Protein AF-A0A951SW05-F1 (afdb_monomer_lite)

Radius of gyration: 19.98 Å; chains: 1; bounding box: 58×28×42 Å

Foldseek 3Di:
DDPDPPPPPVPPVPDFAAAPQPRDTDSDADPPRHDPVRVVVVVVVVVVVVVVVVCVVVVVVPPPPDD

Sequence (67 aa):
MRTLDKEKQKKNSNQICQCSGCGKKTTAIYQDDLCRECLAAKFQDIRNFIDETRSRIFSNGNINSVR

Structure (mmCIF, N/CA/C/O backbone):
data_AF-A0A951SW05-F1
#
_entry.id   AF-A0A951SW05-F1
#
loop_
_atom_site.group_PDB
_atom_site.id
_atom_site.type_symbol
_atom_site.label_atom_id
_atom_site.label_alt_id
_atom_site.label_comp_id
_atom_site.label_asym_id
_atom_site.label_entity_id
_atom_site.label_seq_id
_atom_site.pdbx_PDB_ins_code
_atom_site.Cartn_x
_atom_site.Cartn_y
_atom_site.Cartn_z
_atom_site.occupancy
_atom_site.B_iso_or_equiv
_atom_site.auth_seq_id
_atom_site.auth_comp_id
_atom_site.auth_asym_id
_atom_site.auth_atom_id
_atom_site.pdbx_PDB_model_num
ATOM 1 N N . MET A 1 1 ? -11.442 22.137 -17.490 1.00 39.84 1 MET A N 1
ATOM 2 C CA . MET A 1 1 ? -12.348 22.255 -16.328 1.00 39.84 1 MET A CA 1
ATOM 3 C C . MET A 1 1 ? -12.553 20.850 -15.763 1.00 39.84 1 MET A C 1
ATOM 5 O O . MET A 1 1 ? -13.256 20.067 -16.380 1.00 39.84 1 MET A O 1
ATOM 9 N N . ARG A 1 2 ? -11.840 20.469 -14.694 1.00 46.09 2 ARG A N 1
ATOM 10 C CA . ARG A 1 2 ? -12.074 19.207 -13.968 1.00 46.09 2 ARG A CA 1
ATOM 11 C C . ARG A 1 2 ? -12.538 19.602 -12.575 1.00 46.09 2 ARG A C 1
ATOM 13 O O . ARG A 1 2 ? -11.764 20.155 -11.801 1.00 46.09 2 ARG A O 1
ATOM 20 N N . THR A 1 3 ? -13.831 19.448 -12.336 1.00 41.06 3 THR A N 1
ATOM 21 C CA . THR A 1 3 ? -14.462 19.630 -11.032 1.00 41.06 3 THR A CA 1
ATOM 22 C C . THR A 1 3 ? -13.795 18.676 -10.055 1.00 41.06 3 THR A C 1
ATOM 24 O O . THR A 1 3 ? -13.916 17.467 -10.198 1.00 41.06 3 THR A O 1
ATOM 27 N N . LEU A 1 4 ? -13.033 19.236 -9.117 1.00 51.50 4 LEU A N 1
ATOM 28 C CA . LEU A 1 4 ? -12.504 18.521 -7.966 1.00 51.50 4 LEU A CA 1
ATOM 29 C C . LEU A 1 4 ? -13.700 17.960 -7.198 1.00 51.50 4 LEU A C 1
ATOM 31 O O . LEU A 1 4 ? -14.460 18.722 -6.593 1.00 51.50 4 LEU A O 1
ATOM 35 N N . ASP A 1 5 ? -13.882 16.645 -7.285 1.00 48.34 5 ASP A N 1
ATOM 36 C CA . ASP A 1 5 ? -14.783 15.880 -6.442 1.00 48.34 5 ASP A CA 1
ATOM 37 C C . ASP A 1 5 ? -14.523 16.262 -4.984 1.00 48.34 5 ASP A C 1
ATOM 39 O O . ASP A 1 5 ? -13.509 15.917 -4.376 1.00 48.34 5 ASP A O 1
ATOM 43 N N . LYS A 1 6 ? -15.452 17.045 -4.429 1.00 47.12 6 LYS A N 1
ATOM 44 C CA . LYS A 1 6 ? -15.612 17.229 -2.992 1.00 47.12 6 LYS A CA 1
ATOM 45 C C . LYS A 1 6 ? -15.976 15.862 -2.425 1.00 47.12 6 LYS A C 1
ATOM 47 O O . LYS A 1 6 ? -17.158 15.552 -2.262 1.00 47.12 6 LYS A O 1
ATOM 52 N N . GLU A 1 7 ? -14.968 15.053 -2.121 1.00 56.50 7 GLU A N 1
ATOM 53 C CA . GLU A 1 7 ? -15.140 13.871 -1.293 1.00 56.50 7 GLU A CA 1
ATOM 54 C C . GLU A 1 7 ? -15.700 14.340 0.049 1.00 56.50 7 GLU A C 1
ATOM 56 O O . GLU A 1 7 ? -15.030 14.958 0.883 1.00 56.50 7 GLU A O 1
ATOM 61 N N . LYS A 1 8 ? -17.005 14.111 0.208 1.00 50.59 8 LYS A N 1
ATOM 62 C CA . LYS A 1 8 ? -17.728 14.234 1.463 1.00 50.59 8 LYS A CA 1
ATOM 63 C C . LYS A 1 8 ? -16.967 13.410 2.497 1.00 50.59 8 LYS A C 1
ATOM 65 O O . LYS A 1 8 ? -17.168 12.204 2.589 1.00 50.59 8 LYS A O 1
ATOM 70 N N . GLN A 1 9 ? -16.158 14.068 3.325 1.00 57.88 9 GLN A N 1
ATOM 71 C CA . GLN A 1 9 ? -15.815 13.543 4.640 1.00 57.88 9 GLN A CA 1
ATOM 72 C C . GLN A 1 9 ? -17.135 13.400 5.394 1.00 57.88 9 GLN A C 1
ATOM 74 O O . GLN A 1 9 ? -17.643 14.351 5.992 1.00 57.88 9 GLN A O 1
ATOM 79 N N . LYS A 1 10 ? -17.745 12.221 5.291 1.00 55.19 10 LYS A N 1
ATOM 80 C CA . LYS A 1 10 ? -18.954 11.855 6.011 1.00 55.19 10 LYS A CA 1
ATOM 81 C C . LYS A 1 10 ? -18.532 11.681 7.470 1.00 55.19 10 LYS A C 1
ATOM 83 O O . LYS A 1 10 ? -18.289 10.575 7.931 1.00 55.19 10 LYS A O 1
ATOM 88 N N . LYS A 1 11 ? -18.370 12.802 8.181 1.00 51.47 11 LYS A N 1
ATOM 89 C CA . LYS A 1 11 ? -18.173 12.850 9.633 1.00 51.47 11 LYS A CA 1
ATOM 90 C C . LYS A 1 11 ? -19.477 12.404 10.288 1.00 51.47 11 LYS A C 1
ATOM 92 O O . LYS A 1 11 ? -20.279 13.224 10.716 1.00 51.47 11 LYS A O 1
ATOM 97 N N . ASN A 1 12 ? -19.729 11.100 10.281 1.00 51.16 12 ASN A N 1
ATOM 98 C CA . ASN A 1 12 ? -20.750 10.498 11.115 1.00 51.16 12 ASN A CA 1
ATOM 99 C C . ASN A 1 12 ? -20.033 9.997 12.366 1.00 51.16 12 ASN A C 1
ATOM 101 O O . ASN A 1 12 ? -19.381 8.957 12.348 1.00 51.16 12 ASN A O 1
ATOM 105 N N . SER A 1 13 ? -20.073 10.815 13.414 1.00 53.53 13 SER A N 1
ATOM 106 C CA . SER A 1 13 ? -19.189 10.774 14.583 1.00 53.53 13 SER A CA 1
ATOM 107 C C . SER A 1 13 ? -19.264 9.503 15.443 1.00 53.53 13 SER A C 1
ATOM 109 O O . SER A 1 13 ? -18.620 9.471 16.480 1.00 53.53 13 SER A O 1
ATOM 111 N N . ASN A 1 14 ? -19.997 8.463 15.028 1.00 60.09 14 ASN A N 1
ATOM 112 C CA . ASN A 1 14 ? -20.128 7.179 15.730 1.00 60.09 14 ASN A CA 1
ATOM 113 C C . ASN A 1 14 ? -20.093 5.945 14.801 1.00 60.09 14 ASN A C 1
ATOM 115 O O . ASN A 1 14 ? -20.403 4.840 15.247 1.00 60.09 14 ASN A O 1
ATOM 119 N N . GLN A 1 15 ? -19.744 6.086 13.516 1.00 71.81 15 GLN A N 1
ATOM 120 C CA . GLN A 1 15 ? -19.700 4.934 12.611 1.00 71.81 15 GLN A CA 1
ATOM 121 C C . GLN A 1 15 ? -18.320 4.265 12.662 1.00 71.81 15 GLN A C 1
ATOM 123 O O . GLN A 1 15 ? -17.320 4.830 12.226 1.00 71.81 15 GLN A O 1
ATOM 128 N N . ILE A 1 16 ? -18.264 3.057 13.231 1.00 83.06 16 ILE A N 1
ATOM 129 C CA . ILE A 1 16 ? -17.085 2.194 13.126 1.00 83.06 16 ILE A CA 1
ATOM 130 C C . ILE A 1 16 ? -17.064 1.636 11.704 1.00 83.06 16 ILE A C 1
ATOM 132 O O . ILE A 1 16 ? -17.915 0.830 11.331 1.00 83.06 16 ILE A O 1
ATOM 136 N N . CYS A 1 17 ? -16.086 2.066 10.923 1.00 85.44 17 CYS A N 1
ATOM 137 C CA . CYS A 1 17 ? -15.832 1.594 9.573 1.00 85.44 17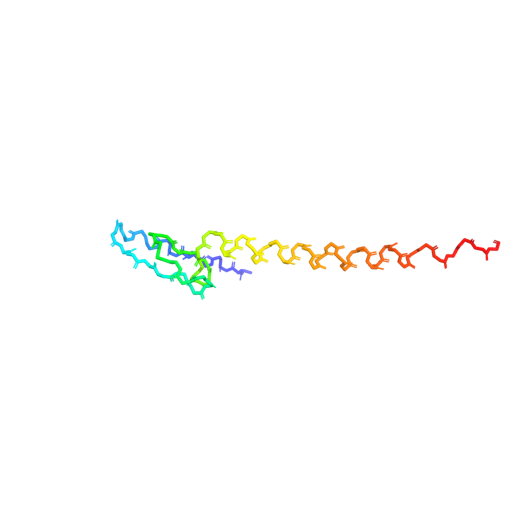 CYS A CA 1
ATOM 138 C C . CYS A 1 17 ? -14.750 0.510 9.582 1.00 85.44 17 CYS A C 1
ATOM 140 O O . CYS A 1 17 ? -13.951 0.430 10.513 1.00 85.44 17 CYS A O 1
ATOM 142 N N . GLN A 1 18 ? -14.690 -0.319 8.544 1.00 92.81 18 GLN A N 1
ATOM 143 C CA . GLN A 1 18 ? -13.666 -1.352 8.396 1.00 92.81 18 GLN A CA 1
ATOM 144 C C . GLN A 1 18 ? -12.771 -1.021 7.204 1.00 92.81 18 GLN A C 1
ATOM 146 O O . GLN A 1 18 ? -13.269 -0.742 6.121 1.00 92.81 18 GLN A O 1
ATOM 151 N N . CYS A 1 19 ? -11.455 -1.046 7.411 1.00 93.81 19 CYS A N 1
ATOM 152 C CA . CYS A 1 19 ? -10.481 -0.848 6.344 1.00 93.81 19 CYS A CA 1
ATOM 153 C C . CYS A 1 19 ? -10.485 -2.041 5.381 1.00 93.81 19 CYS A C 1
ATOM 155 O O . CYS A 1 19 ? -10.255 -3.171 5.816 1.00 93.81 19 CYS A O 1
ATOM 157 N N . SER A 1 20 ? -10.633 -1.789 4.082 1.00 93.38 20 SER A N 1
ATOM 158 C CA . SER A 1 20 ? -10.578 -2.831 3.045 1.00 93.38 20 SER A CA 1
ATOM 159 C C . SER A 1 20 ? -9.181 -3.438 2.865 1.00 93.38 20 SER A C 1
ATOM 161 O O . SER A 1 20 ? -9.057 -4.574 2.420 1.00 93.38 20 SER A O 1
ATOM 163 N N . GLY A 1 21 ? -8.119 -2.711 3.234 1.00 93.06 21 GLY A N 1
ATOM 164 C CA . GLY A 1 21 ? -6.733 -3.170 3.079 1.00 93.06 21 GLY A CA 1
ATOM 165 C C . GLY A 1 21 ? -6.236 -4.081 4.204 1.00 93.06 21 GLY A C 1
ATOM 166 O O . GLY A 1 21 ? -5.529 -5.046 3.944 1.00 93.06 21 GLY A O 1
ATOM 167 N N . CYS A 1 22 ? -6.591 -3.788 5.458 1.00 94.00 22 CYS A N 1
ATOM 168 C CA . CYS A 1 22 ? -6.090 -4.535 6.623 1.00 94.00 22 CYS A CA 1
ATOM 169 C C . CYS A 1 22 ? -7.182 -5.114 7.526 1.00 94.00 22 CYS A C 1
ATOM 171 O O . CYS A 1 22 ? -6.869 -5.731 8.540 1.00 94.00 22 CYS A O 1
ATOM 173 N N . GLY A 1 23 ? -8.461 -4.871 7.229 1.00 92.81 23 GLY A N 1
ATOM 174 C CA . GLY A 1 23 ? -9.586 -5.339 8.041 1.00 92.81 23 GLY A CA 1
ATOM 175 C C . GLY A 1 23 ? -9.740 -4.646 9.400 1.00 92.81 23 GLY A C 1
ATOM 176 O O . GLY A 1 23 ? -10.688 -4.945 10.126 1.00 92.81 23 GLY A O 1
ATOM 177 N N . LYS A 1 24 ? -8.852 -3.709 9.770 1.00 92.00 24 LYS A N 1
ATOM 178 C CA . LYS A 1 24 ? -8.956 -2.978 11.041 1.00 92.00 24 LYS A CA 1
ATOM 179 C C . LYS A 1 24 ? -10.225 -2.127 11.075 1.00 92.00 24 LYS A 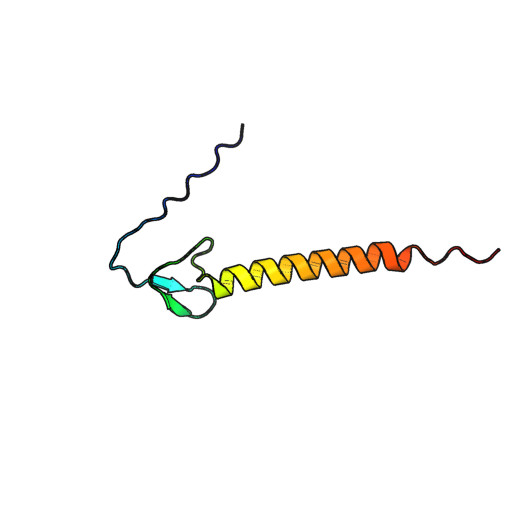C 1
ATOM 181 O O . LYS A 1 24 ? -10.547 -1.427 10.113 1.00 92.00 24 LYS A O 1
ATOM 186 N N . LYS A 1 25 ? -10.898 -2.138 12.226 1.00 91.12 25 LYS A N 1
ATOM 187 C CA . LYS A 1 25 ? -11.998 -1.225 12.542 1.00 91.12 25 LYS A CA 1
ATOM 188 C C . LYS A 1 25 ? -11.439 0.155 12.904 1.00 91.12 25 LYS A C 1
ATOM 190 O O . LYS A 1 25 ? -10.543 0.256 13.735 1.00 91.12 25 LYS A O 1
ATOM 195 N N . THR A 1 26 ? -11.947 1.206 12.274 1.00 86.69 26 THR A N 1
ATOM 196 C CA . THR A 1 26 ? -11.491 2.595 12.410 1.00 86.69 26 THR A CA 1
ATOM 197 C C . THR A 1 26 ? -12.687 3.540 12.403 1.00 86.69 26 THR A C 1
ATOM 199 O O . THR A 1 26 ? -13.711 3.263 11.788 1.00 86.69 26 THR A O 1
ATOM 202 N N . THR A 1 27 ? -12.569 4.675 13.081 1.00 84.25 27 THR A N 1
ATOM 203 C CA . THR A 1 27 ? -13.578 5.748 13.060 1.00 84.25 27 THR A CA 1
ATOM 204 C C . THR A 1 27 ? -13.462 6.639 11.822 1.00 84.25 27 THR A C 1
ATOM 206 O O . THR A 1 27 ? -14.327 7.474 11.570 1.00 84.25 27 THR A O 1
ATOM 209 N N . ALA A 1 28 ? -12.389 6.470 11.044 1.00 84.44 28 ALA A N 1
ATOM 210 C CA . ALA A 1 28 ? -12.137 7.197 9.810 1.00 84.44 28 ALA A CA 1
ATOM 211 C C . ALA A 1 28 ? -11.574 6.264 8.729 1.00 84.44 28 ALA A C 1
ATOM 213 O O . ALA A 1 28 ? -10.557 5.595 8.938 1.00 84.44 28 ALA A O 1
ATOM 214 N N . ILE A 1 29 ? -12.229 6.269 7.572 1.00 90.50 29 ILE A N 1
ATOM 215 C CA . ILE A 1 29 ? -11.756 5.690 6.311 1.00 90.50 29 ILE A CA 1
ATOM 216 C C . ILE A 1 29 ? -11.540 6.825 5.312 1.00 90.50 29 ILE A C 1
ATOM 218 O O . ILE A 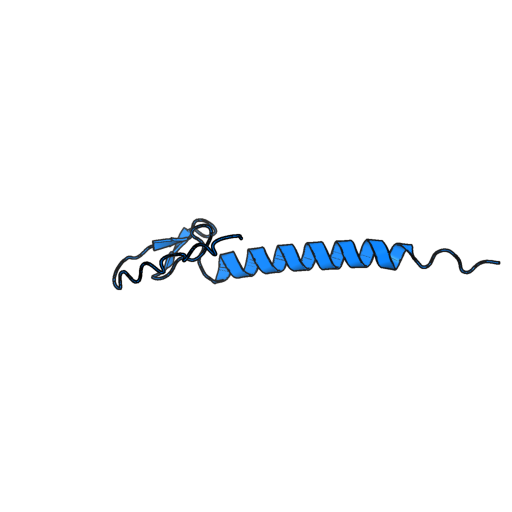1 29 ? -12.230 7.845 5.350 1.00 90.50 29 ILE A O 1
ATOM 222 N N . TYR A 1 30 ? -10.534 6.649 4.471 1.00 87.75 30 TYR A N 1
ATOM 223 C CA . TYR A 1 30 ? -10.111 7.584 3.439 1.00 87.75 30 TYR A CA 1
ATOM 224 C C . TYR A 1 30 ? -10.426 6.989 2.058 1.00 87.75 30 TYR A C 1
ATOM 226 O O . TYR A 1 30 ? -11.186 6.026 1.954 1.00 87.75 30 TYR A O 1
ATOM 234 N N . GLN A 1 31 ? -9.837 7.562 1.008 1.00 84.44 31 GLN A N 1
ATOM 235 C CA . GLN A 1 31 ? -9.931 7.057 -0.359 1.00 84.44 31 GLN A CA 1
ATOM 236 C C . GLN A 1 31 ? -9.649 5.542 -0.426 1.00 84.44 31 GLN A C 1
ATOM 238 O O . GLN A 1 31 ? -8.803 5.030 0.314 1.00 84.44 31 GLN A O 1
ATOM 243 N N . ASP A 1 32 ? -10.373 4.839 -1.302 1.00 85.75 32 ASP A N 1
ATOM 244 C CA . ASP A 1 32 ? -10.372 3.371 -1.443 1.00 85.75 32 ASP A CA 1
ATOM 245 C C . ASP A 1 32 ? -10.837 2.581 -0.195 1.00 85.75 32 ASP A C 1
ATOM 247 O O . ASP A 1 32 ? -10.456 1.422 -0.020 1.00 85.75 32 ASP A O 1
ATOM 251 N N . ASP A 1 33 ? -11.623 3.186 0.704 1.00 90.06 33 ASP A N 1
ATOM 252 C CA . ASP A 1 33 ? -12.056 2.570 1.974 1.00 90.06 33 ASP A CA 1
ATOM 253 C C . ASP A 1 33 ? -10.876 2.096 2.848 1.00 90.06 33 ASP A C 1
ATOM 255 O O . ASP A 1 33 ? -10.942 1.099 3.577 1.00 90.06 33 ASP A O 1
ATOM 259 N N . LEU A 1 34 ? -9.755 2.817 2.779 1.00 91.56 34 LEU A N 1
ATOM 260 C CA . LEU A 1 34 ? -8.537 2.491 3.513 1.00 91.56 34 LEU A CA 1
ATOM 261 C C . LEU A 1 34 ? -8.415 3.297 4.801 1.00 91.56 34 LEU A C 1
ATOM 263 O O . LEU A 1 34 ? -8.774 4.471 4.877 1.00 91.56 34 LEU A O 1
ATOM 267 N N . CYS A 1 35 ? -7.828 2.686 5.829 1.00 93.56 35 CYS A N 1
ATOM 268 C CA . CYS A 1 35 ? -7.318 3.440 6.965 1.00 93.56 35 CYS A CA 1
ATOM 269 C C . CYS A 1 35 ? -6.071 4.241 6.557 1.00 93.56 35 CYS A C 1
ATOM 271 O O . CYS A 1 35 ? -5.423 3.960 5.545 1.00 93.56 35 CYS A O 1
ATOM 273 N N . ARG A 1 36 ? -5.695 5.212 7.396 1.00 92.44 36 ARG A N 1
ATOM 274 C CA . ARG A 1 36 ? -4.528 6.076 7.169 1.00 92.44 36 ARG A CA 1
ATOM 275 C C . ARG A 1 36 ? -3.246 5.285 6.887 1.00 92.44 36 ARG A C 1
ATOM 277 O O . ARG A 1 36 ? -2.481 5.676 6.015 1.00 92.44 36 ARG A O 1
ATOM 284 N N . GLU A 1 37 ? -3.018 4.195 7.618 1.00 93.88 37 GLU A N 1
ATOM 285 C CA . GLU A 1 37 ? -1.825 3.350 7.467 1.00 93.88 37 GLU A CA 1
ATOM 286 C C . GLU A 1 37 ? -1.789 2.664 6.093 1.00 93.88 37 GLU A C 1
ATOM 288 O O . GLU A 1 37 ? -0.789 2.755 5.388 1.00 93.88 37 GLU A O 1
ATOM 293 N N . CYS A 1 38 ? -2.890 2.028 5.679 1.00 94.38 38 CYS A N 1
ATOM 294 C CA . CYS A 1 38 ? -2.968 1.348 4.383 1.00 94.38 38 CYS A CA 1
ATOM 295 C C . CYS A 1 38 ? -2.871 2.325 3.211 1.00 94.38 38 CYS A C 1
ATOM 297 O O . CYS A 1 38 ? -2.220 2.029 2.212 1.00 94.38 38 CYS A O 1
ATOM 299 N N . LEU A 1 39 ? -3.484 3.503 3.341 1.00 93.50 39 LEU A N 1
ATOM 300 C CA . LEU A 1 39 ? -3.364 4.542 2.329 1.00 93.50 39 LEU A CA 1
ATOM 301 C C . LEU A 1 39 ? -1.918 5.063 2.236 1.00 93.50 39 LEU A C 1
ATOM 303 O O . LEU A 1 39 ? -1.390 5.233 1.139 1.00 93.50 39 LEU A O 1
ATOM 307 N N . ALA A 1 40 ? -1.248 5.271 3.375 1.00 94.62 40 ALA A N 1
ATOM 308 C CA . ALA A 1 40 ? 0.153 5.690 3.404 1.00 94.62 40 ALA A CA 1
ATOM 309 C C . ALA A 1 40 ? 1.089 4.646 2.773 1.00 94.62 40 ALA A C 1
ATOM 311 O O . ALA A 1 40 ? 1.992 5.029 2.028 1.00 94.62 40 ALA A O 1
ATOM 312 N N . ALA A 1 41 ? 0.842 3.356 3.022 1.00 95.12 41 ALA A N 1
ATOM 313 C CA . ALA A 1 41 ? 1.584 2.259 2.405 1.00 95.12 41 ALA A CA 1
ATOM 314 C C . ALA A 1 41 ? 1.448 2.279 0.874 1.00 95.12 41 ALA A C 1
ATOM 316 O O . ALA A 1 41 ? 2.460 2.304 0.182 1.00 95.12 41 ALA A O 1
ATOM 317 N N . LYS A 1 42 ? 0.224 2.427 0.338 1.00 93.25 42 LYS A N 1
ATOM 318 C CA . LYS A 1 42 ? 0.014 2.584 -1.114 1.00 93.25 42 LYS A CA 1
ATOM 319 C C . LYS A 1 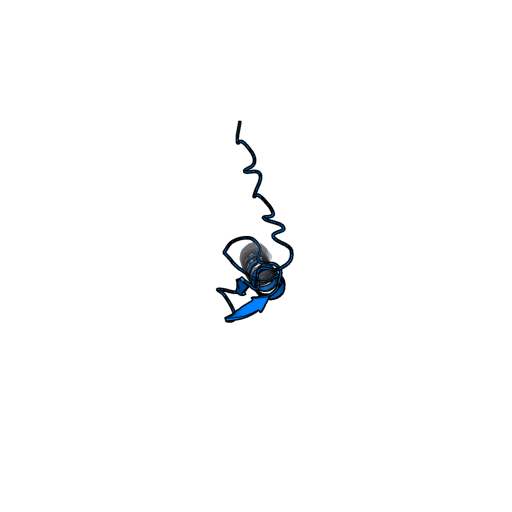42 ? 0.836 3.736 -1.704 1.00 93.25 42 LYS A C 1
ATOM 321 O O . LYS A 1 42 ? 1.495 3.574 -2.727 1.00 93.25 42 LYS A O 1
ATOM 326 N N . PHE A 1 43 ? 0.824 4.909 -1.067 1.00 94.31 43 PHE A N 1
ATOM 327 C CA . PHE A 1 43 ? 1.621 6.048 -1.540 1.00 94.31 43 PHE A CA 1
ATOM 328 C C . PHE A 1 43 ? 3.131 5.829 -1.408 1.00 94.31 43 PHE A C 1
ATOM 330 O O . PHE A 1 43 ? 3.911 6.448 -2.133 1.00 94.31 43 PHE A O 1
ATOM 337 N N . GLN A 1 44 ? 3.571 5.005 -0.461 1.00 96.31 44 GLN A N 1
ATOM 338 C CA . GLN A 1 44 ? 4.970 4.617 -0.345 1.00 96.31 44 GLN A CA 1
ATOM 339 C C . GLN A 1 44 ? 5.378 3.678 -1.481 1.00 96.31 44 GLN A C 1
ATOM 341 O O . GLN A 1 44 ? 6.402 3.930 -2.106 1.00 96.31 44 GLN A O 1
ATOM 346 N N . ASP A 1 45 ? 4.551 2.692 -1.822 1.00 95.12 45 ASP A N 1
ATOM 347 C CA . ASP A 1 45 ? 4.815 1.785 -2.944 1.00 95.12 45 ASP A CA 1
ATOM 348 C C . ASP A 1 45 ? 4.903 2.539 -4.275 1.00 95.12 45 ASP A C 1
ATOM 350 O O . ASP A 1 45 ? 5.824 2.317 -5.059 1.00 95.12 45 ASP A O 1
ATOM 354 N N . ILE A 1 46 ? 4.004 3.506 -4.502 1.00 94.81 46 ILE A N 1
ATOM 355 C CA . ILE A 1 46 ? 4.055 4.372 -5.690 1.00 94.81 46 ILE A CA 1
ATOM 356 C C . ILE A 1 46 ? 5.373 5.157 -5.737 1.00 94.81 46 ILE A C 1
ATOM 358 O O . ILE A 1 46 ? 6.005 5.234 -6.789 1.00 94.81 46 ILE A O 1
ATOM 362 N N . ARG A 1 47 ? 5.807 5.732 -4.607 1.00 95.38 47 ARG A N 1
ATOM 363 C CA . ARG A 1 47 ? 7.085 6.457 -4.531 1.00 95.38 47 ARG A CA 1
ATOM 364 C C . ARG A 1 47 ? 8.270 5.543 -4.820 1.00 95.38 47 ARG A C 1
ATOM 366 O O . ARG A 1 47 ? 9.099 5.906 -5.644 1.00 95.38 47 ARG A O 1
ATOM 373 N N . ASN A 1 48 ? 8.302 4.354 -4.223 1.00 95.81 48 ASN A N 1
ATOM 374 C CA . ASN A 1 48 ? 9.362 3.374 -4.453 1.00 95.81 48 ASN A CA 1
ATOM 375 C C . ASN A 1 48 ? 9.436 2.972 -5.929 1.00 95.81 48 ASN A C 1
ATOM 377 O O . ASN A 1 48 ? 10.514 2.980 -6.511 1.00 95.81 48 ASN A O 1
ATOM 381 N N . PHE A 1 49 ? 8.291 2.709 -6.565 1.00 95.62 49 PHE A N 1
ATOM 382 C CA . PHE A 1 49 ? 8.238 2.392 -7.991 1.00 95.62 49 PHE A CA 1
ATOM 383 C C . PHE A 1 49 ? 8.793 3.530 -8.862 1.00 95.62 49 PHE A C 1
ATOM 385 O O . PHE A 1 49 ? 9.541 3.285 -9.814 1.00 95.62 49 PHE A O 1
ATOM 392 N N . ILE A 1 50 ? 8.453 4.783 -8.540 1.00 94.38 50 ILE A N 1
ATOM 393 C CA . ILE A 1 50 ? 8.984 5.962 -9.236 1.00 94.38 50 ILE A CA 1
ATOM 394 C C . ILE A 1 50 ? 10.497 6.070 -9.029 1.00 94.38 50 ILE A C 1
ATOM 396 O O . ILE A 1 50 ? 11.220 6.275 -10.004 1.00 94.38 50 ILE A O 1
ATOM 400 N N . ASP A 1 51 ? 10.981 5.912 -7.798 1.00 94.00 51 ASP A N 1
ATOM 401 C CA . ASP A 1 51 ? 12.405 6.003 -7.468 1.00 94.00 51 ASP A CA 1
ATOM 402 C C . ASP A 1 51 ? 13.218 4.888 -8.136 1.00 94.00 51 ASP A C 1
ATOM 404 O O . ASP A 1 51 ? 14.271 5.159 -8.715 1.00 94.00 51 ASP A O 1
ATOM 408 N N . GLU A 1 52 ? 12.711 3.656 -8.157 1.00 94.12 52 GLU A N 1
ATOM 409 C CA . GLU A 1 52 ? 13.321 2.547 -8.892 1.00 94.12 52 GLU A CA 1
ATOM 410 C C . GLU A 1 52 ? 13.364 2.819 -10.396 1.00 94.12 52 GLU A C 1
ATOM 412 O O . GLU A 1 52 ? 14.398 2.628 -11.040 1.00 94.12 52 GLU A O 1
ATOM 417 N N . THR A 1 53 ? 12.256 3.290 -10.971 1.00 92.69 53 THR A N 1
ATOM 418 C CA . THR A 1 53 ? 12.177 3.621 -12.401 1.00 92.69 53 THR A CA 1
ATOM 419 C C . THR A 1 53 ? 13.163 4.732 -12.747 1.00 92.69 53 THR A C 1
ATOM 421 O O . THR A 1 53 ? 13.914 4.625 -13.718 1.00 92.69 53 THR A O 1
ATOM 424 N N . ARG A 1 54 ? 13.217 5.777 -11.916 1.00 92.50 54 ARG A N 1
ATOM 425 C CA . ARG A 1 54 ? 14.174 6.874 -12.038 1.00 92.50 54 ARG A CA 1
ATOM 426 C C . ARG A 1 54 ? 15.600 6.341 -11.967 1.00 92.50 54 ARG A C 1
ATOM 428 O O . ARG A 1 54 ? 16.387 6.627 -12.864 1.00 92.50 54 ARG A O 1
ATOM 435 N N . SER A 1 55 ? 15.928 5.534 -10.959 1.00 91.19 55 SER A N 1
ATOM 436 C CA . SER A 1 55 ? 17.256 4.934 -10.843 1.00 91.19 55 SER A CA 1
ATOM 437 C C . SER A 1 55 ? 17.607 4.142 -12.095 1.00 91.19 55 SER A C 1
ATOM 439 O O . SER A 1 55 ? 18.685 4.342 -12.622 1.00 91.19 55 SER A O 1
ATOM 441 N N . ARG A 1 56 ? 16.713 3.318 -12.650 1.00 87.81 56 ARG A N 1
ATOM 442 C CA . ARG A 1 56 ? 17.004 2.551 -13.877 1.00 87.81 56 ARG A CA 1
ATOM 443 C C . ARG A 1 56 ? 17.311 3.449 -15.080 1.00 87.81 56 ARG A C 1
ATOM 445 O O . ARG A 1 56 ? 18.256 3.173 -15.813 1.00 87.81 56 ARG A O 1
ATOM 452 N N .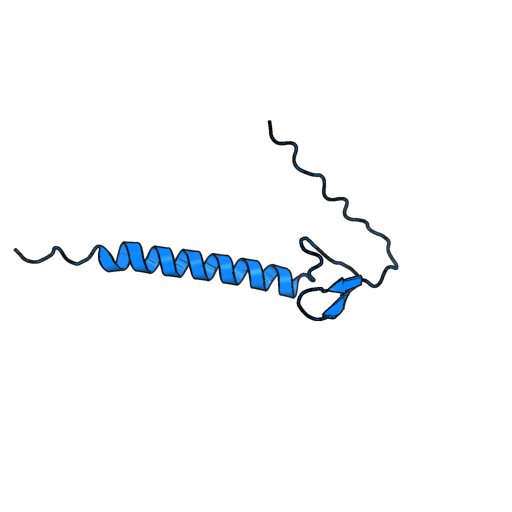 ILE A 1 57 ? 16.561 4.538 -15.262 1.00 86.25 57 ILE A N 1
ATOM 453 C CA . ILE A 1 57 ? 16.790 5.500 -16.354 1.00 86.25 57 ILE A CA 1
ATOM 454 C C . ILE A 1 57 ? 18.157 6.178 -16.203 1.00 86.25 57 ILE A C 1
ATOM 456 O O . ILE A 1 57 ? 18.924 6.247 -17.162 1.00 86.25 57 ILE A O 1
ATOM 460 N N . PHE A 1 58 ? 18.480 6.661 -15.002 1.00 80.12 58 PHE A N 1
ATOM 461 C CA . PHE A 1 58 ? 19.703 7.433 -14.773 1.00 80.12 58 PHE A CA 1
ATOM 462 C C . PHE A 1 58 ? 20.946 6.561 -14.518 1.00 80.12 58 PHE A C 1
ATOM 464 O O . PHE A 1 58 ? 22.053 6.990 -14.829 1.00 80.12 58 PHE A O 1
ATOM 471 N N . SER A 1 59 ? 20.794 5.323 -14.040 1.00 67.19 59 SER A N 1
ATOM 472 C CA . SER A 1 59 ? 21.880 4.338 -13.920 1.00 67.19 59 SER A CA 1
ATOM 473 C C . SER A 1 59 ? 22.309 3.790 -15.284 1.00 67.19 59 SER A C 1
ATOM 475 O O . SER A 1 59 ? 23.497 3.559 -15.491 1.00 67.19 59 SER A O 1
ATOM 477 N N . ASN A 1 60 ? 21.390 3.665 -16.249 1.00 58.22 60 ASN A N 1
ATOM 478 C CA . ASN A 1 60 ? 21.731 3.287 -17.627 1.00 58.22 60 ASN A CA 1
ATOM 479 C C . ASN A 1 60 ? 22.370 4.432 -18.440 1.00 58.22 60 ASN A C 1
ATOM 481 O O . ASN A 1 60 ? 22.850 4.200 -19.547 1.00 58.22 60 ASN A O 1
ATOM 485 N N . GLY A 1 61 ? 22.406 5.658 -17.908 1.00 53.38 61 GLY A N 1
ATOM 486 C CA . GLY A 1 61 ? 22.994 6.827 -18.569 1.00 53.38 61 GLY A CA 1
ATOM 487 C C . GLY A 1 61 ? 24.521 6.937 -18.473 1.00 53.38 61 GLY A C 1
ATOM 488 O O . GLY A 1 61 ? 25.085 7.840 -19.082 1.00 53.38 61 GLY A O 1
ATOM 489 N N . ASN A 1 62 ? 25.203 6.046 -17.738 1.00 51.53 62 ASN A N 1
ATOM 490 C CA . ASN A 1 62 ? 26.651 6.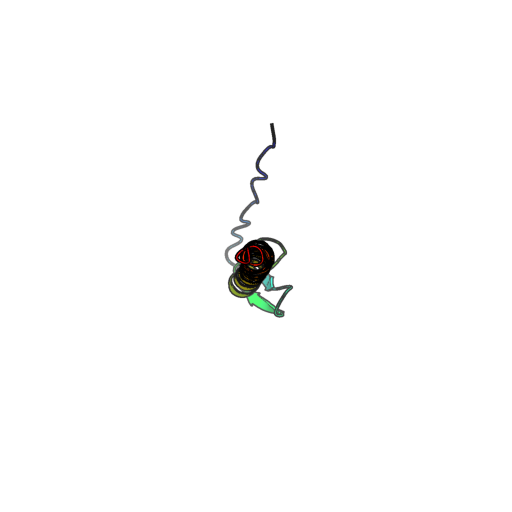137 -17.493 1.00 51.53 62 ASN A CA 1
ATOM 491 C C . ASN A 1 62 ? 27.494 5.107 -18.277 1.00 51.53 62 ASN A C 1
ATOM 493 O O . ASN A 1 62 ? 28.552 4.686 -17.818 1.00 51.53 62 ASN A O 1
ATOM 497 N N . ILE A 1 63 ? 27.032 4.689 -19.462 1.00 54.91 63 ILE A N 1
ATOM 498 C CA . ILE A 1 63 ? 27.766 3.787 -20.369 1.00 54.91 63 ILE A CA 1
ATOM 499 C C . ILE A 1 63 ? 28.070 4.510 -21.689 1.00 54.91 63 ILE A C 1
ATOM 501 O O . ILE A 1 63 ? 27.644 4.082 -22.752 1.00 54.91 63 ILE A O 1
ATOM 505 N N . ASN A 1 64 ? 28.764 5.649 -21.623 1.00 49.66 64 ASN A N 1
ATOM 506 C CA . ASN A 1 64 ? 29.456 6.258 -22.771 1.00 49.66 64 ASN A CA 1
ATOM 507 C C . ASN A 1 64 ? 30.642 7.121 -22.297 1.00 49.66 64 ASN A C 1
ATOM 509 O O . ASN A 1 64 ? 30.811 8.265 -22.703 1.00 49.66 64 ASN A O 1
ATOM 513 N N . SER A 1 65 ? 31.475 6.557 -21.420 1.00 52.12 65 SER A N 1
ATOM 514 C CA . SER A 1 65 ? 32.819 7.074 -21.130 1.00 52.12 65 SER A CA 1
ATOM 515 C C . SER A 1 65 ? 33.858 6.025 -21.518 1.00 52.12 65 SER A C 1
ATOM 517 O O . SER A 1 65 ? 34.533 5.475 -20.659 1.00 52.12 65 SER A O 1
ATOM 519 N N . VAL A 1 66 ? 33.929 5.680 -22.807 1.00 51.78 66 VAL A N 1
ATOM 520 C CA . VAL A 1 66 ? 35.122 5.075 -23.424 1.00 51.78 66 VAL A CA 1
ATOM 521 C C . VAL A 1 66 ? 35.136 5.447 -24.910 1.00 51.78 66 VAL A C 1
ATOM 523 O O . VAL A 1 66 ? 34.663 4.679 -25.746 1.00 51.78 66 VAL A O 1
ATOM 526 N N . ARG A 1 67 ? 35.671 6.624 -25.242 1.00 40.91 67 ARG A N 1
ATOM 527 C CA . ARG A 1 67 ? 36.774 6.748 -26.206 1.00 40.91 67 ARG A CA 1
ATOM 528 C C . ARG A 1 67 ? 37.378 8.142 -26.185 1.00 40.91 67 ARG A C 1
ATOM 530 O O . ARG A 1 67 ? 36.592 9.111 -26.211 1.00 40.91 67 ARG A O 1
#

Secondary structure (DSSP, 8-state):
------------TT--EE-TTT--EES--BGGGB-HHHHHHHHHHHHHHHHHHHHHHHHGGG-----

pLDDT: mean 77.46, std 19.37, range [39.84, 96.31]